Protein AF-A0A6C0B809-F1 (afdb_monomer_lite)

Secondary structure (DSSP, 8-state):
----SS-TT------SSHHHHHHHHHHHTTPPP------SS--HHHHHHH---HHHHHHHHHHHHHHHTT-HHHHHHHHHHHHTTT---HHHHHHHHTSTTTHHHHHHHHHHHHH-TTT--TT-HHHHHHHHHHH-

Organism: NCBI:txid1070528

pLDDT: mean 92.04, std 11.04, range [41.03, 98.69]

Sequence (136 aa):
MTTEPYDFSITSVMYGDDTSYRQVLRTLLKMESKKTMSEEALDSLTQDEQDIDDTALTAALDWIYFKTRDHPLFQHLYLKAAGFMLSEDAQTGLCILLAYDNLPLFHAMFCAYMADQDRFSDTHHAYRTLHDKLFS

Radius of gyration: 15.83 Å; chains: 1; bounding box: 42×30×51 Å

Foldseek 3Di:
DDDQQADLVDQFDDDDDPVSLLVSLCNGRVWDFPPDPPDDDDDPVVSSVVRTRPVSVVSNLVRLCVVPVPPVLLLVQLCLQLVVVVDRDSSSSSVSCSDDVNNRLSSNLSSVCVVPVPPRDCPDPSSCVSVVVSPD

Structure (mmCIF, N/CA/C/O backbone):
data_AF-A0A6C0B809-F1
#
_entry.id   AF-A0A6C0B809-F1
#
loop_
_atom_site.group_PDB
_atom_site.id
_atom_site.type_symbol
_atom_site.label_atom_id
_atom_site.label_alt_id
_atom_site.label_comp_id
_atom_site.label_asym_id
_atom_site.label_entity_id
_atom_site.label_seq_id
_atom_site.pdbx_PDB_ins_code
_atom_site.Cartn_x
_atom_site.Cartn_y
_atom_site.Cartn_z
_atom_site.occupancy
_atom_site.B_iso_or_equiv
_atom_site.auth_seq_id
_atom_site.auth_comp_id
_atom_site.auth_asym_id
_atom_site.auth_atom_id
_atom_site.pdbx_PDB_model_num
ATOM 1 N N . MET A 1 1 ? -23.329 -2.500 -5.867 1.00 41.03 1 MET A N 1
ATOM 2 C CA . MET A 1 1 ? -22.063 -1.865 -6.280 1.00 41.03 1 MET A CA 1
ATOM 3 C C . MET A 1 1 ? -21.184 -1.849 -5.046 1.00 41.03 1 MET A C 1
ATOM 5 O O . MET A 1 1 ? -21.549 -1.188 -4.087 1.00 41.03 1 MET A O 1
ATOM 9 N N . THR A 1 2 ? -20.146 -2.677 -4.990 1.00 51.00 2 THR A N 1
ATOM 10 C CA . THR A 1 2 ? -19.186 -2.670 -3.878 1.00 51.00 2 THR A CA 1
ATOM 11 C C . THR A 1 2 ? -18.245 -1.492 -4.083 1.00 51.00 2 THR A C 1
ATOM 13 O O . THR A 1 2 ? -17.499 -1.479 -5.059 1.00 51.00 2 THR A O 1
ATOM 16 N N . THR A 1 3 ? -18.334 -0.482 -3.221 1.00 78.50 3 THR A N 1
ATOM 17 C CA . THR A 1 3 ? -17.408 0.655 -3.210 1.00 78.50 3 THR A CA 1
ATOM 18 C C . THR A 1 3 ? -15.998 0.141 -2.926 1.00 78.50 3 THR A C 1
ATOM 20 O O . THR A 1 3 ? -15.814 -0.671 -2.022 1.00 78.50 3 THR A O 1
ATOM 23 N N . GLU A 1 4 ? -15.009 0.576 -3.704 1.00 90.25 4 GLU A N 1
ATOM 24 C CA . GLU A 1 4 ? -13.611 0.186 -3.493 1.00 90.25 4 GLU A CA 1
ATOM 25 C C . GLU A 1 4 ? -13.128 0.700 -2.124 1.00 90.25 4 GLU A C 1
ATOM 27 O O . GLU A 1 4 ? -13.341 1.883 -1.834 1.00 90.25 4 GLU A O 1
ATOM 32 N N . PRO A 1 5 ? -12.473 -0.129 -1.288 1.00 95.44 5 PRO A N 1
ATOM 33 C CA . PRO A 1 5 ? -11.967 0.269 0.032 1.00 95.44 5 PRO A CA 1
ATOM 34 C C . PRO A 1 5 ? -10.653 1.069 -0.055 1.00 95.44 5 PRO A C 1
ATOM 36 O O . PRO A 1 5 ? -9.880 1.111 0.893 1.00 95.44 5 PRO A O 1
ATOM 39 N N . TYR A 1 6 ? -10.382 1.678 -1.213 1.00 96.44 6 TYR A N 1
ATOM 40 C CA . TYR A 1 6 ? -9.201 2.489 -1.477 1.00 96.44 6 TYR A CA 1
ATOM 41 C C . TYR A 1 6 ? -9.604 3.794 -2.177 1.00 96.44 6 TYR A C 1
ATOM 43 O O . TYR A 1 6 ? -10.539 3.804 -2.987 1.00 96.44 6 TYR A O 1
ATOM 51 N N . ASP A 1 7 ? -8.946 4.904 -1.853 1.00 95.81 7 ASP A N 1
ATOM 52 C CA . ASP A 1 7 ? -9.174 6.210 -2.473 1.00 95.81 7 ASP A CA 1
ATOM 53 C C . ASP A 1 7 ? -8.068 6.564 -3.481 1.00 95.81 7 ASP A C 1
ATOM 55 O O . ASP A 1 7 ? -6.977 7.002 -3.121 1.00 95.81 7 ASP A O 1
ATOM 59 N N . PHE A 1 8 ? -8.377 6.395 -4.769 1.00 94.44 8 PHE A N 1
ATOM 60 C CA . PHE A 1 8 ? -7.498 6.766 -5.884 1.00 94.44 8 PHE A CA 1
ATOM 61 C C . PHE A 1 8 ? -7.604 8.244 -6.294 1.00 94.44 8 PHE A C 1
ATOM 63 O O . PHE A 1 8 ? -6.912 8.669 -7.218 1.00 94.44 8 PHE A O 1
ATOM 70 N N . SER A 1 9 ? -8.477 9.036 -5.660 1.00 93.62 9 SER A N 1
ATOM 71 C CA . SER A 1 9 ? -8.560 10.479 -5.929 1.00 93.62 9 SER A CA 1
ATOM 72 C C . SER A 1 9 ? -7.373 11.248 -5.342 1.00 93.62 9 SER A C 1
ATOM 74 O O . SER A 1 9 ? -7.029 12.327 -5.830 1.00 93.62 9 SER A O 1
ATOM 76 N N . ILE A 1 10 ? -6.705 10.667 -4.342 1.00 92.75 10 ILE A N 1
ATOM 77 C CA . ILE A 1 10 ? -5.417 11.137 -3.843 1.00 92.75 10 ILE A CA 1
ATOM 78 C C . ILE A 1 10 ? -4.364 10.793 -4.897 1.00 92.75 10 ILE A C 1
ATOM 80 O O . ILE A 1 10 ? -4.153 9.631 -5.216 1.00 92.75 10 ILE A O 1
ATOM 84 N N . THR A 1 11 ? -3.721 11.812 -5.466 1.00 85.75 11 THR A N 1
ATOM 85 C CA . THR A 1 11 ? -2.698 11.645 -6.517 1.00 85.75 11 THR A CA 1
ATOM 86 C C . THR A 1 11 ? -1.273 11.808 -6.000 1.00 85.75 11 THR A C 1
ATOM 88 O O . THR A 1 11 ? -0.316 11.464 -6.692 1.00 85.75 11 THR A O 1
ATOM 91 N N . SER A 1 12 ? -1.120 12.350 -4.790 1.00 89.56 12 SER A N 1
ATOM 92 C CA . SER A 1 12 ? 0.163 12.554 -4.129 1.00 89.56 12 SER A CA 1
ATOM 93 C C . SER A 1 12 ? 0.000 12.369 -2.629 1.00 89.56 12 SER A C 1
ATOM 95 O O . SER A 1 12 ? -0.882 12.963 -2.009 1.00 89.56 12 SER A O 1
ATOM 97 N N . VAL A 1 13 ? 0.870 11.546 -2.056 1.00 95.31 13 VAL A N 1
ATOM 98 C CA . VAL A 1 13 ? 0.915 11.239 -0.629 1.00 95.31 13 VAL A CA 1
ATOM 99 C C . VAL A 1 13 ? 2.134 11.930 -0.039 1.00 95.31 13 VAL A C 1
ATOM 101 O O . VAL A 1 13 ? 3.262 11.635 -0.427 1.00 95.31 13 VAL A O 1
ATOM 104 N N . MET A 1 14 ? 1.906 12.857 0.891 1.00 93.44 14 MET A N 1
ATOM 105 C CA . MET A 1 14 ? 2.961 13.557 1.620 1.00 93.44 14 MET A CA 1
ATOM 106 C C . MET A 1 14 ? 2.545 13.760 3.073 1.00 93.44 14 MET A C 1
ATOM 108 O O . MET A 1 14 ? 1.398 14.099 3.356 1.00 93.44 14 MET A O 1
ATOM 112 N N . TYR A 1 15 ? 3.496 13.581 3.978 1.00 96.50 15 TYR A N 1
ATOM 113 C CA . TYR A 1 15 ? 3.358 13.801 5.414 1.00 96.50 15 TYR A CA 1
ATOM 114 C C . TYR A 1 15 ? 4.748 14.046 6.003 1.00 96.50 15 TYR A C 1
ATOM 116 O O . TYR A 1 15 ? 5.759 13.686 5.394 1.00 96.50 15 TYR A O 1
ATOM 124 N N . GLY A 1 16 ? 4.795 14.712 7.155 1.00 96.06 16 GLY A N 1
ATOM 125 C CA . GLY A 1 16 ? 6.045 15.071 7.835 1.00 96.06 16 GLY A CA 1
ATOM 126 C C . GLY A 1 16 ? 6.156 14.530 9.257 1.00 96.06 16 GLY A C 1
ATOM 127 O O . GLY A 1 16 ? 7.210 14.670 9.872 1.00 96.06 16 GLY A O 1
ATOM 128 N N . ASP A 1 17 ? 5.081 13.938 9.770 1.00 94.88 17 ASP A N 1
ATOM 129 C CA . ASP A 1 17 ? 4.982 13.396 11.117 1.00 94.88 17 ASP A CA 1
ATOM 130 C C . ASP A 1 17 ? 3.962 12.248 11.164 1.00 94.88 17 ASP A C 1
ATOM 132 O O . ASP A 1 17 ? 3.183 12.032 10.229 1.00 94.88 17 ASP A O 1
ATOM 136 N N . ASP A 1 18 ? 3.949 11.518 12.277 1.00 92.69 18 ASP A N 1
ATOM 137 C CA . ASP A 1 18 ? 3.096 10.340 1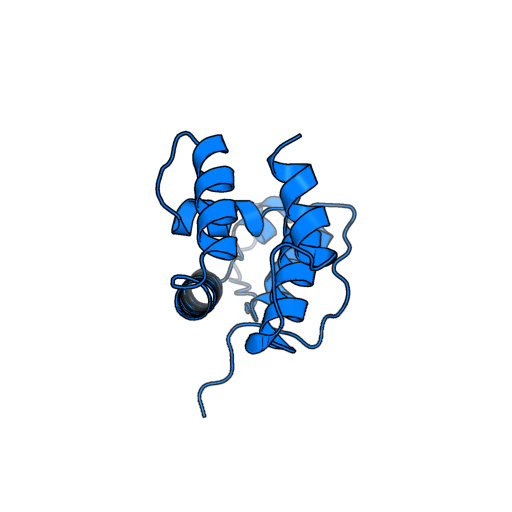2.449 1.00 92.69 18 ASP A CA 1
ATOM 138 C C . ASP A 1 18 ? 1.598 10.676 12.397 1.00 92.69 18 ASP A C 1
ATOM 140 O O . ASP A 1 18 ? 0.788 9.870 11.935 1.00 92.69 18 ASP A O 1
ATOM 144 N N . THR A 1 19 ? 1.221 11.886 12.824 1.00 92.50 19 THR A N 1
ATOM 145 C CA . THR A 1 19 ? -0.178 12.337 12.830 1.00 92.50 19 THR A CA 1
ATOM 146 C C . THR A 1 19 ? -0.690 12.514 11.402 1.00 92.50 19 THR A C 1
ATOM 148 O O . THR A 1 19 ? -1.728 11.963 11.029 1.00 92.50 19 THR A O 1
ATOM 151 N N . SER A 1 20 ? 0.050 13.259 10.581 1.00 94.62 20 SER A N 1
ATOM 152 C CA . SER A 1 20 ? -0.271 13.488 9.172 1.00 94.62 20 SER A CA 1
ATOM 153 C C . SER A 1 20 ? -0.193 12.195 8.360 1.00 94.62 20 SER A C 1
ATOM 155 O O . SER A 1 20 ? -1.054 11.962 7.511 1.00 94.62 20 SER A O 1
ATOM 157 N N . TYR A 1 21 ? 0.747 11.299 8.673 1.00 96.12 21 TYR A N 1
ATOM 158 C CA . TYR A 1 21 ? 0.791 9.956 8.090 1.00 96.12 21 TYR A CA 1
ATOM 159 C C . TYR A 1 21 ? -0.485 9.158 8.374 1.00 96.12 21 TYR A C 1
ATOM 161 O O . TYR A 1 21 ? -1.124 8.679 7.435 1.00 96.12 21 TYR A O 1
ATOM 169 N N . ARG A 1 22 ? -0.906 9.041 9.641 1.00 94.06 22 ARG A N 1
ATOM 170 C CA . ARG A 1 22 ? -2.114 8.277 9.996 1.00 94.06 22 ARG A CA 1
ATOM 171 C C . ARG A 1 22 ? -3.372 8.885 9.384 1.00 94.06 22 ARG A C 1
ATOM 173 O O . ARG A 1 22 ? -4.246 8.143 8.946 1.00 94.06 22 ARG A O 1
ATOM 180 N N . GLN A 1 23 ? -3.463 10.211 9.283 1.00 93.81 23 GLN A N 1
ATOM 181 C CA . GLN A 1 23 ? -4.564 10.876 8.573 1.00 93.81 23 GLN A CA 1
ATOM 182 C C . GLN A 1 23 ? -4.608 10.499 7.088 1.00 93.81 23 GLN A C 1
ATOM 184 O O . GLN A 1 23 ? -5.677 10.167 6.567 1.00 93.81 23 GLN A O 1
ATOM 189 N N . VAL A 1 24 ? -3.459 10.498 6.407 1.00 96.25 24 VAL A N 1
ATOM 190 C CA . VAL A 1 24 ? -3.385 10.079 5.003 1.00 96.25 24 VAL A CA 1
ATOM 191 C C . VAL A 1 24 ? -3.732 8.600 4.855 1.00 96.25 24 VAL A C 1
ATOM 193 O O . VAL A 1 24 ? -4.534 8.259 3.989 1.00 96.25 24 VAL A O 1
ATOM 196 N N . LEU A 1 25 ? -3.205 7.731 5.720 1.00 96.12 25 LEU A N 1
ATOM 197 C CA . LEU A 1 25 ? -3.504 6.300 5.695 1.00 96.12 25 LEU A CA 1
ATOM 198 C C . LEU A 1 25 ? -5.005 6.036 5.881 1.00 96.12 25 LEU A C 1
ATOM 200 O O . LEU A 1 25 ? -5.593 5.285 5.104 1.00 96.12 25 LEU A O 1
ATOM 204 N N . ARG A 1 26 ? -5.648 6.699 6.851 1.00 95.12 26 ARG A N 1
ATOM 205 C CA . ARG A 1 26 ? -7.101 6.607 7.060 1.00 95.12 26 ARG A CA 1
ATOM 206 C C . ARG A 1 26 ? -7.883 7.049 5.833 1.00 95.12 26 ARG A C 1
ATOM 208 O O . ARG A 1 26 ? -8.835 6.379 5.453 1.00 95.12 26 ARG A O 1
ATOM 215 N N . THR A 1 27 ? -7.464 8.138 5.1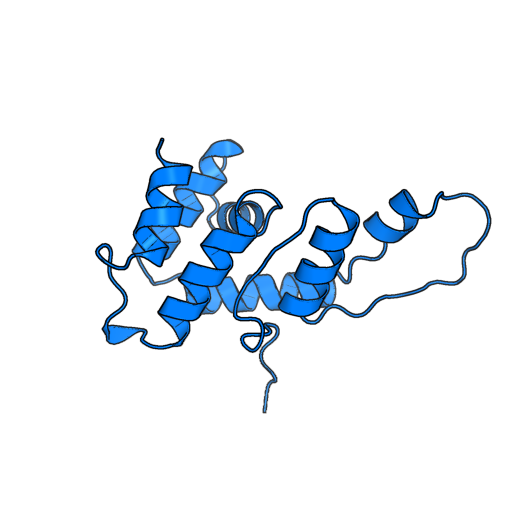96 1.00 95.44 27 THR A N 1
ATOM 216 C CA . THR A 1 27 ? -8.143 8.654 4.001 1.00 95.44 27 THR A CA 1
ATOM 217 C C . THR A 1 27 ? -8.002 7.682 2.830 1.00 95.44 27 THR A C 1
ATOM 219 O O . THR A 1 27 ? -9.000 7.305 2.220 1.00 95.44 27 THR A O 1
ATOM 222 N N . LEU A 1 28 ? -6.781 7.203 2.565 1.00 97.00 28 LEU A N 1
ATOM 223 C CA . LEU A 1 28 ? -6.509 6.234 1.502 1.00 97.00 28 LEU A CA 1
ATOM 224 C C . LEU A 1 28 ? -7.309 4.949 1.681 1.00 97.00 28 LEU A C 1
ATOM 226 O O . LEU A 1 28 ? -7.840 4.437 0.704 1.00 97.00 28 LEU A O 1
ATOM 230 N N . LEU A 1 29 ? -7.397 4.432 2.907 1.00 96.25 29 LEU A N 1
ATOM 231 C CA . LEU A 1 29 ? -8.052 3.155 3.206 1.00 96.25 29 LEU A CA 1
ATOM 232 C C . LEU A 1 29 ? -9.517 3.317 3.649 1.00 96.25 29 LEU A C 1
ATOM 234 O O . LEU A 1 29 ? -10.131 2.352 4.097 1.00 96.25 29 LEU A O 1
ATOM 238 N N . LYS A 1 30 ? -10.078 4.531 3.529 1.00 94.88 30 LYS A N 1
ATOM 239 C CA . LYS A 1 30 ? -11.462 4.884 3.900 1.00 94.88 30 LYS A CA 1
ATOM 240 C C . LYS A 1 30 ? -11.848 4.409 5.306 1.00 94.88 30 LYS A C 1
ATOM 242 O O . LYS A 1 30 ? -12.925 3.856 5.514 1.00 94.88 30 LYS A O 1
ATOM 247 N N . MET A 1 31 ? -10.939 4.602 6.256 1.00 93.25 31 MET A N 1
ATOM 248 C CA . MET A 1 31 ? -11.158 4.270 7.660 1.00 93.25 31 MET A CA 1
ATOM 249 C C . MET A 1 31 ? -12.011 5.335 8.342 1.00 93.25 31 MET A C 1
ATOM 251 O O . MET A 1 31 ? -11.767 6.531 8.178 1.00 93.25 31 MET A O 1
ATOM 255 N N . GLU A 1 32 ? -12.944 4.892 9.180 1.00 87.50 32 GLU A N 1
ATOM 256 C CA . GLU A 1 32 ? -13.750 5.771 10.023 1.00 87.50 32 GLU A CA 1
ATOM 257 C C . GLU A 1 32 ? -13.142 5.867 11.429 1.00 87.50 32 GLU A C 1
ATOM 259 O O . GLU A 1 32 ? -12.748 4.865 12.021 1.00 87.50 32 GLU A O 1
ATOM 264 N N . SER A 1 33 ? -13.086 7.072 11.997 1.00 78.44 33 SER A N 1
ATOM 265 C CA . SER A 1 33 ? -12.665 7.256 13.393 1.00 78.44 33 SER A CA 1
ATOM 266 C C . SER A 1 33 ? -13.774 6.775 14.329 1.00 78.44 33 SER A C 1
ATOM 268 O O . SER A 1 33 ? -14.905 7.273 14.295 1.00 78.44 33 SER A O 1
ATOM 270 N N . LYS A 1 34 ? -13.454 5.822 15.202 1.00 67.56 34 LYS A N 1
ATOM 271 C CA . LYS A 1 34 ? -14.322 5.369 16.286 1.00 67.56 34 LYS A CA 1
ATOM 272 C C . LYS A 1 34 ? -13.918 6.144 17.531 1.00 67.56 34 LYS A C 1
ATOM 274 O O . LYS A 1 34 ? -13.309 5.607 18.449 1.00 67.56 34 LYS A O 1
ATOM 279 N N . LYS A 1 35 ? -14.310 7.420 17.608 1.00 63.00 35 LYS A N 1
ATOM 280 C CA . LYS A 1 35 ? -14.225 8.171 18.871 1.00 63.00 35 LYS A CA 1
ATOM 281 C C . LYS A 1 35 ? -15.119 7.523 19.930 1.00 63.00 35 LYS A C 1
ATOM 283 O O . LYS A 1 35 ? -16.270 7.911 20.118 1.00 63.00 35 LYS A O 1
ATOM 288 N N . THR A 1 36 ? -14.592 6.534 20.637 1.00 55.62 36 THR A N 1
ATOM 289 C CA . THR A 1 36 ? -15.201 6.006 21.853 1.00 55.62 36 THR A CA 1
ATOM 290 C C . THR A 1 36 ? -14.941 7.001 22.979 1.00 55.62 36 THR A C 1
ATOM 292 O O . THR A 1 36 ? -13.798 7.357 23.256 1.00 55.62 36 THR A O 1
ATOM 295 N N . MET A 1 37 ? -16.014 7.483 23.606 1.00 52.69 37 MET A N 1
ATOM 296 C CA . MET A 1 37 ? -15.976 8.433 24.722 1.00 52.69 37 MET A CA 1
ATOM 297 C C . MET A 1 37 ? -15.506 7.764 26.024 1.00 5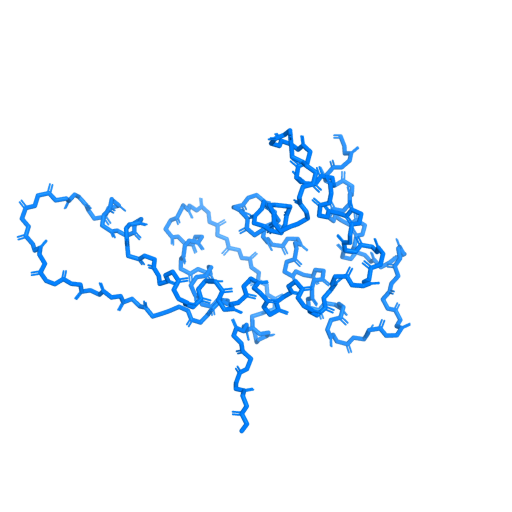2.69 37 MET A C 1
ATOM 299 O O . MET A 1 37 ? -16.278 7.628 26.968 1.00 52.69 37 MET A O 1
ATOM 303 N N . SER A 1 38 ? -14.254 7.312 26.084 1.00 55.88 38 SER A N 1
ATOM 304 C CA . SER A 1 38 ? -13.586 7.008 27.354 1.00 55.88 38 SER A CA 1
ATOM 305 C C . SER A 1 38 ? -12.471 8.021 27.571 1.00 55.88 38 SER A C 1
ATOM 307 O O . SER A 1 38 ? -11.291 7.755 27.345 1.00 55.88 38 SER A O 1
ATOM 309 N N . GLU A 1 39 ? -12.885 9.225 27.947 1.00 59.88 39 GLU A N 1
ATOM 310 C CA . GLU A 1 39 ? -12.007 10.250 28.495 1.00 59.88 39 GLU A CA 1
ATOM 311 C C . GLU A 1 39 ? -11.600 9.793 29.899 1.00 59.88 39 GLU A C 1
ATOM 313 O O . GLU A 1 39 ? -12.484 9.468 30.684 1.00 59.88 39 GLU A O 1
ATOM 318 N N . GLU A 1 40 ? -10.290 9.693 30.178 1.00 60.47 40 GLU A N 1
ATOM 319 C CA . GLU A 1 40 ? -9.668 10.161 31.442 1.00 60.47 40 GLU A CA 1
ATOM 320 C C . GLU A 1 40 ? -8.226 9.664 31.712 1.00 60.47 40 GLU A C 1
ATOM 322 O O . GLU A 1 40 ? -7.661 10.049 32.732 1.00 60.47 40 GLU A O 1
ATOM 327 N N . ALA A 1 41 ? -7.548 8.902 30.836 1.00 66.69 41 ALA A N 1
ATOM 328 C CA . ALA A 1 41 ? -6.169 8.463 31.158 1.00 66.69 41 ALA A CA 1
ATOM 329 C C . ALA A 1 41 ? -5.133 8.401 30.022 1.00 66.69 41 ALA A C 1
ATOM 331 O O . ALA A 1 41 ? -3.945 8.285 30.322 1.00 66.69 41 ALA A O 1
ATOM 332 N N . LEU A 1 42 ? -5.533 8.469 28.751 1.00 71.31 42 LEU A N 1
ATOM 333 C CA . LEU A 1 42 ? -4.604 8.367 27.620 1.00 71.31 42 LEU A CA 1
ATOM 334 C C . LEU A 1 42 ? -4.324 9.751 27.037 1.00 71.31 42 LEU A C 1
ATOM 336 O O . LEU A 1 42 ? -5.231 10.571 26.901 1.00 71.31 42 LEU A O 1
ATOM 340 N N . ASP A 1 43 ? -3.063 10.015 26.708 1.00 84.75 43 ASP A N 1
ATOM 341 C CA . ASP A 1 43 ? -2.707 11.192 25.930 1.00 84.75 43 ASP A CA 1
ATOM 342 C C . ASP A 1 43 ? -3.250 11.064 24.494 1.00 84.75 43 ASP A C 1
ATOM 344 O O . ASP A 1 43 ? -3.546 9.970 24.002 1.00 84.75 43 ASP A O 1
ATOM 348 N N . SER A 1 44 ? -3.386 12.197 23.808 1.00 82.44 44 SER A N 1
ATOM 349 C CA . SER A 1 44 ? -4.026 12.248 22.493 1.00 82.44 44 SER A CA 1
ATOM 350 C C . SER A 1 44 ? -3.289 11.459 21.408 1.00 82.44 44 SER A C 1
ATOM 352 O O . SER A 1 44 ? -3.928 11.068 20.434 1.00 82.44 44 SER A O 1
ATOM 354 N N . LEU A 1 45 ? -1.974 11.235 21.543 1.00 84.25 45 LEU A N 1
ATOM 355 C CA . LEU A 1 45 ? -1.209 10.437 20.584 1.00 84.25 45 LEU A CA 1
ATOM 356 C C . LEU A 1 45 ? -1.562 8.959 20.744 1.00 84.25 45 LEU A C 1
ATOM 358 O O . LEU A 1 45 ? -1.945 8.320 19.769 1.00 84.25 45 LEU A O 1
ATOM 362 N N . THR A 1 46 ? -1.519 8.445 21.974 1.00 84.88 46 THR A N 1
ATOM 363 C CA . THR A 1 46 ? -1.863 7.042 22.240 1.00 84.88 46 THR A CA 1
ATOM 364 C C . THR A 1 46 ? -3.319 6.742 21.869 1.00 84.88 46 THR A C 1
ATOM 366 O O . THR A 1 46 ? -3.626 5.675 21.338 1.00 84.88 46 THR A O 1
ATOM 369 N N . GLN A 1 47 ? -4.229 7.694 22.094 1.00 85.44 47 GLN A N 1
ATOM 370 C CA . GLN A 1 47 ? -5.620 7.559 21.661 1.00 85.44 47 GLN A CA 1
ATOM 371 C C . GLN A 1 47 ? -5.746 7.483 20.131 1.00 85.44 47 GLN A C 1
ATOM 373 O O . GLN A 1 47 ? -6.497 6.656 19.622 1.00 85.44 47 GLN A O 1
ATOM 378 N N . ASP A 1 48 ? -5.013 8.321 19.396 1.00 85.38 48 ASP A N 1
ATOM 379 C CA . ASP A 1 48 ? -4.998 8.304 17.930 1.00 85.38 48 ASP A CA 1
ATOM 380 C C . ASP A 1 48 ? -4.400 7.003 17.375 1.00 85.38 48 ASP A C 1
ATOM 382 O O . ASP A 1 48 ? -4.883 6.487 16.373 1.00 85.38 48 ASP A O 1
ATOM 386 N N . GLU A 1 49 ? -3.386 6.438 18.027 1.00 83.69 49 GLU A N 1
ATOM 387 C CA . GLU A 1 49 ? -2.805 5.146 17.642 1.00 83.69 49 GLU A CA 1
ATOM 388 C C . GLU A 1 49 ? -3.780 3.978 17.838 1.00 83.69 49 GLU A C 1
ATOM 390 O O . GLU A 1 49 ? -3.793 3.049 17.032 1.00 83.69 49 GLU A O 1
ATOM 395 N N . GLN A 1 50 ? -4.613 4.034 18.880 1.00 84.12 50 GLN A N 1
ATOM 396 C CA . GLN A 1 50 ? -5.619 3.009 19.174 1.00 84.12 50 GLN A CA 1
ATOM 397 C C . GLN A 1 50 ? -6.908 3.169 18.353 1.00 84.12 50 GLN A C 1
ATOM 399 O O . GLN A 1 50 ? -7.647 2.201 18.188 1.00 84.12 50 GLN A O 1
ATOM 404 N N . ASP A 1 51 ? -7.179 4.360 17.814 1.00 86.44 51 ASP A N 1
ATOM 405 C CA . ASP A 1 51 ? -8.343 4.652 16.967 1.00 86.44 51 ASP A CA 1
ATOM 406 C C . ASP A 1 51 ? -8.084 4.306 15.487 1.00 86.44 51 ASP A C 1
ATOM 408 O O . ASP A 1 51 ? -8.223 5.133 14.574 1.00 86.44 51 ASP A O 1
ATOM 412 N N . ILE A 1 52 ? -7.634 3.076 15.242 1.00 85.31 52 ILE A N 1
ATOM 413 C CA . ILE A 1 52 ? -7.559 2.487 13.904 1.00 85.31 52 ILE A CA 1
ATOM 414 C C . ILE A 1 52 ? -8.821 1.661 13.655 1.00 85.31 52 ILE A C 1
ATOM 416 O O . ILE A 1 52 ? -9.240 0.842 14.474 1.00 85.31 52 ILE A O 1
ATOM 420 N N . ASP A 1 53 ? -9.432 1.851 12.485 1.00 91.94 53 ASP A N 1
ATOM 421 C CA . ASP A 1 53 ? -10.528 0.996 12.048 1.00 91.94 53 ASP A CA 1
ATOM 422 C C . ASP A 1 53 ? -9.987 -0.297 11.433 1.00 91.94 53 ASP A C 1
ATOM 424 O O . ASP A 1 53 ? -9.837 -0.413 10.214 1.00 91.94 53 ASP A O 1
ATOM 428 N N . ASP A 1 54 ? -9.723 -1.287 12.287 1.00 90.81 54 ASP A N 1
ATOM 429 C CA . ASP A 1 54 ? -9.202 -2.602 11.888 1.00 90.81 54 ASP A CA 1
ATOM 430 C C . ASP A 1 54 ? -10.034 -3.273 10.787 1.00 90.81 54 ASP A C 1
ATOM 432 O O . ASP A 1 54 ? -9.504 -4.012 9.955 1.00 90.81 54 ASP A O 1
ATOM 436 N N . THR A 1 55 ? -11.347 -3.015 10.754 1.00 93.44 55 THR A N 1
ATOM 437 C CA . THR A 1 55 ? -12.245 -3.593 9.746 1.00 93.44 55 THR A CA 1
ATOM 438 C C . THR A 1 55 ? -11.988 -2.988 8.370 1.00 93.44 55 THR A C 1
ATOM 440 O O . THR A 1 55 ? -11.823 -3.732 7.402 1.00 93.44 55 THR A O 1
ATOM 443 N N . ALA A 1 56 ? -11.918 -1.658 8.277 1.00 94.19 56 ALA A N 1
ATOM 444 C CA . ALA A 1 56 ? -11.605 -0.966 7.030 1.00 94.19 56 ALA A CA 1
ATOM 445 C C . ALA A 1 56 ? -10.169 -1.260 6.571 1.00 94.19 56 ALA A C 1
ATOM 447 O O . ALA A 1 56 ? -9.956 -1.564 5.398 1.00 94.19 56 ALA A O 1
ATOM 448 N N . LEU A 1 57 ? -9.205 -1.270 7.501 1.00 94.19 57 LEU A N 1
ATOM 449 C CA . LEU A 1 57 ? -7.815 -1.639 7.227 1.00 94.19 57 LEU A CA 1
ATOM 450 C C . LEU A 1 57 ? -7.718 -3.042 6.617 1.00 94.19 57 LEU A C 1
ATOM 452 O O . LEU A 1 57 ? -7.160 -3.197 5.532 1.00 94.19 57 LEU A O 1
ATOM 456 N N . THR A 1 58 ? -8.302 -4.051 7.270 1.00 94.94 58 THR A N 1
ATOM 457 C CA . THR A 1 58 ? -8.277 -5.440 6.780 1.00 94.94 58 THR A CA 1
ATOM 458 C C . THR A 1 58 ? -8.945 -5.552 5.411 1.00 94.94 58 THR A C 1
ATOM 460 O O . THR A 1 58 ? -8.368 -6.123 4.489 1.00 94.94 58 THR A O 1
ATOM 463 N N . ALA A 1 59 ? -10.119 -4.936 5.237 1.00 95.75 59 ALA A N 1
ATOM 464 C CA . ALA A 1 59 ? -10.834 -4.953 3.963 1.00 95.75 59 ALA A CA 1
ATOM 465 C C . ALA A 1 59 ? -10.021 -4.316 2.824 1.00 95.75 59 ALA A C 1
ATOM 467 O O . ALA A 1 59 ? -10.035 -4.820 1.698 1.00 95.75 59 ALA A O 1
ATOM 468 N N . ALA A 1 60 ? -9.304 -3.226 3.101 1.00 96.88 60 ALA A N 1
ATOM 469 C CA . ALA A 1 60 ? -8.454 -2.570 2.119 1.00 96.88 60 ALA A CA 1
ATOM 470 C C . ALA A 1 60 ? -7.217 -3.411 1.774 1.00 96.88 60 ALA A C 1
ATOM 472 O O . ALA A 1 60 ? -6.913 -3.576 0.593 1.00 96.88 60 ALA A O 1
ATOM 473 N N . LEU A 1 61 ? -6.540 -3.992 2.770 1.00 97.00 61 LEU A N 1
ATOM 474 C CA . LEU A 1 61 ? -5.385 -4.873 2.560 1.00 97.00 61 LEU A CA 1
ATOM 475 C C . LEU A 1 61 ? -5.752 -6.106 1.732 1.00 97.00 61 LEU A C 1
ATOM 477 O O . LEU A 1 61 ? -5.085 -6.393 0.736 1.00 97.00 61 LEU A O 1
ATOM 481 N N . ASP A 1 62 ? -6.840 -6.785 2.095 1.00 97.12 62 ASP A N 1
ATOM 482 C CA . ASP A 1 62 ? -7.344 -7.949 1.366 1.00 97.12 62 ASP A CA 1
ATOM 483 C C . ASP A 1 62 ? -7.682 -7.590 -0.078 1.00 97.12 62 ASP A C 1
ATOM 485 O O . ASP A 1 62 ? -7.349 -8.328 -1.007 1.00 97.12 62 ASP A O 1
ATOM 489 N N . TRP A 1 63 ? -8.313 -6.433 -0.285 1.00 97.62 63 TRP A N 1
ATOM 490 C CA . TRP A 1 63 ? -8.668 -5.965 -1.616 1.00 97.62 63 TRP A CA 1
ATOM 491 C C . TRP A 1 63 ? -7.437 -5.630 -2.462 1.00 97.62 63 TRP A C 1
ATOM 493 O O . TRP A 1 63 ? -7.357 -6.086 -3.604 1.00 97.62 63 TRP A O 1
ATOM 503 N N . ILE A 1 64 ? -6.461 -4.891 -1.918 1.00 98.25 64 ILE A N 1
ATOM 504 C CA . ILE A 1 64 ? -5.206 -4.574 -2.619 1.00 98.25 64 ILE A CA 1
ATOM 505 C C . ILE A 1 64 ? -4.493 -5.873 -2.985 1.00 98.25 64 ILE A C 1
ATOM 507 O O . ILE A 1 64 ? -4.177 -6.083 -4.154 1.00 98.25 64 ILE A O 1
ATOM 511 N N . TYR A 1 65 ? -4.294 -6.768 -2.014 1.00 98.31 65 TYR A N 1
ATOM 512 C CA . TYR A 1 65 ? -3.613 -8.036 -2.243 1.00 98.31 65 TYR A CA 1
ATOM 513 C C . TYR A 1 65 ? -4.347 -8.884 -3.283 1.00 98.31 65 TYR A C 1
ATOM 515 O O . TYR A 1 65 ? -3.728 -9.401 -4.206 1.00 98.31 65 TYR A O 1
ATOM 523 N N . PHE A 1 66 ? -5.675 -8.983 -3.216 1.00 97.75 66 PHE A N 1
ATOM 524 C CA . PHE A 1 66 ? -6.459 -9.704 -4.218 1.00 97.75 66 PHE A CA 1
ATOM 525 C C . PHE A 1 66 ? -6.265 -9.145 -5.635 1.00 97.75 66 PHE A C 1
ATOM 527 O O . PHE A 1 66 ? -6.203 -9.917 -6.590 1.00 97.75 66 PHE A O 1
ATOM 534 N N . LYS A 1 67 ? -6.144 -7.820 -5.783 1.00 97.44 67 LYS A N 1
ATOM 535 C CA . LYS A 1 67 ? -5.925 -7.161 -7.079 1.00 97.44 67 LYS A CA 1
ATOM 536 C C . LYS A 1 67 ? -4.523 -7.364 -7.641 1.00 97.44 67 LYS A C 1
ATOM 538 O O . LYS A 1 67 ? -4.358 -7.277 -8.852 1.00 97.44 67 LYS A O 1
ATOM 543 N N . THR A 1 68 ? -3.530 -7.613 -6.794 1.00 97.94 68 THR A N 1
ATOM 544 C CA . THR A 1 68 ? -2.115 -7.594 -7.190 1.00 97.94 68 THR A CA 1
ATOM 545 C C . THR A 1 68 ? -1.404 -8.930 -7.002 1.00 97.94 68 THR A C 1
ATOM 547 O O . THR A 1 68 ? -0.282 -9.086 -7.485 1.00 97.94 68 THR A O 1
ATOM 550 N N . ARG A 1 69 ? -2.019 -9.912 -6.327 1.00 97.06 69 ARG A N 1
ATOM 551 C CA . ARG A 1 69 ? -1.341 -11.152 -5.914 1.00 97.06 69 ARG A CA 1
ATOM 552 C C . ARG A 1 69 ? -0.780 -11.968 -7.077 1.00 97.06 69 ARG A C 1
ATOM 554 O O . ARG A 1 69 ? 0.261 -12.590 -6.929 1.00 97.06 69 ARG A O 1
ATOM 561 N N . ASP A 1 70 ? -1.435 -11.919 -8.230 1.00 97.00 70 ASP A N 1
ATOM 562 C CA . ASP A 1 70 ? -1.022 -12.671 -9.415 1.00 97.00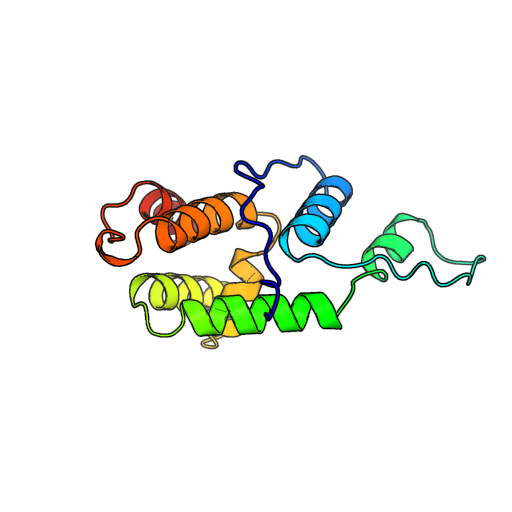 70 ASP A CA 1
ATOM 563 C C . ASP A 1 70 ? -0.047 -11.866 -10.300 1.00 97.00 70 ASP A C 1
ATOM 565 O O . ASP A 1 70 ? 0.492 -12.388 -11.276 1.00 97.00 70 ASP A O 1
ATOM 569 N N . HIS A 1 71 ? 0.217 -10.597 -9.960 1.00 97.88 71 HIS A N 1
ATOM 570 C CA . HIS A 1 71 ? 1.126 -9.741 -10.712 1.00 97.88 71 HIS A CA 1
ATOM 571 C C . HIS A 1 71 ? 2.580 -9.917 -10.226 1.00 97.88 71 HIS A C 1
ATOM 573 O O . HIS A 1 71 ? 2.904 -9.556 -9.088 1.00 97.88 71 HIS A O 1
ATOM 579 N N . PRO A 1 72 ? 3.511 -10.384 -11.082 1.00 97.88 72 PRO A N 1
ATOM 580 C CA . PRO A 1 72 ? 4.853 -10.792 -10.656 1.00 97.88 72 PRO A CA 1
ATOM 581 C C . PRO A 1 72 ? 5.677 -9.650 -10.050 1.00 97.88 72 PRO A C 1
ATOM 583 O O . PRO A 1 72 ? 6.400 -9.863 -9.080 1.00 97.88 72 PRO A O 1
ATOM 586 N N . LEU A 1 73 ? 5.526 -8.421 -10.558 1.00 98.44 73 LEU A N 1
ATOM 587 C CA . LEU A 1 73 ? 6.216 -7.253 -9.993 1.00 98.44 73 LEU A CA 1
ATOM 588 C C . LEU A 1 73 ? 5.764 -6.929 -8.563 1.00 98.44 73 LEU A C 1
ATOM 590 O O . LEU A 1 73 ? 6.590 -6.550 -7.741 1.00 98.44 73 LEU A O 1
ATOM 594 N N . PHE A 1 74 ? 4.477 -7.105 -8.242 1.00 98.62 74 PHE A N 1
ATOM 595 C CA . PHE A 1 74 ? 3.981 -6.876 -6.884 1.00 98.62 74 PHE A CA 1
ATOM 596 C C . PHE A 1 74 ? 4.465 -7.974 -5.942 1.00 98.62 74 PHE A C 1
ATOM 598 O O . PHE A 1 74 ? 4.969 -7.657 -4.870 1.00 98.62 74 PHE A O 1
ATOM 605 N N . GLN A 1 75 ? 4.419 -9.243 -6.366 1.00 98.50 75 GLN A N 1
ATOM 606 C CA . GLN A 1 75 ? 4.974 -10.352 -5.580 1.00 98.50 75 GLN A CA 1
ATOM 607 C C . GLN A 1 75 ? 6.452 -10.148 -5.257 1.00 98.50 75 GLN A C 1
ATOM 609 O O . GLN A 1 75 ? 6.873 -10.363 -4.123 1.00 98.50 75 GLN A O 1
ATOM 614 N N . HIS A 1 76 ? 7.234 -9.675 -6.227 1.00 98.44 76 HIS A N 1
ATOM 615 C CA . HIS A 1 76 ? 8.649 -9.406 -6.018 1.00 98.44 76 HIS A CA 1
ATOM 616 C C . HIS A 1 76 ? 8.891 -8.358 -4.919 1.00 98.44 76 HIS A C 1
ATOM 618 O O . HIS A 1 76 ? 9.716 -8.576 -4.030 1.00 98.44 76 HIS A O 1
ATOM 624 N N . LEU A 1 77 ? 8.137 -7.254 -4.936 1.00 98.69 77 LEU A N 1
ATOM 625 C CA . LEU A 1 77 ? 8.250 -6.201 -3.923 1.00 98.69 77 LEU A CA 1
ATOM 626 C C . LEU A 1 77 ? 7.686 -6.636 -2.566 1.00 98.69 77 LEU A C 1
ATOM 628 O O . LEU A 1 77 ? 8.294 -6.330 -1.544 1.00 98.69 77 LEU A O 1
ATOM 632 N N . TYR A 1 78 ? 6.570 -7.372 -2.540 1.00 98.69 78 TYR A N 1
ATOM 633 C CA . TYR A 1 78 ? 5.989 -7.902 -1.305 1.00 98.69 78 TYR A CA 1
ATOM 634 C C . TYR A 1 78 ? 6.958 -8.845 -0.597 1.00 98.69 78 TYR A C 1
ATOM 636 O O . TYR A 1 78 ? 7.255 -8.638 0.575 1.00 98.69 78 TYR A O 1
ATOM 644 N N . LEU A 1 79 ? 7.517 -9.827 -1.305 1.00 98.50 79 LEU A N 1
ATOM 645 C CA . LEU A 1 79 ? 8.474 -10.765 -0.719 1.00 98.50 79 LEU A CA 1
ATOM 646 C C . LEU A 1 79 ? 9.753 -10.058 -0.259 1.00 98.50 79 LEU A C 1
ATOM 648 O O . LEU A 1 79 ? 10.273 -10.358 0.815 1.00 98.50 79 LEU A O 1
ATOM 652 N N . LYS A 1 80 ? 10.242 -9.074 -1.026 1.00 98.31 80 LYS A N 1
ATOM 653 C CA . LYS A 1 80 ? 11.393 -8.269 -0.603 1.00 98.31 80 LYS A CA 1
ATOM 654 C C . LYS A 1 80 ? 11.107 -7.500 0.685 1.00 98.31 80 LYS A C 1
ATOM 656 O O . LYS A 1 80 ? 11.934 -7.527 1.594 1.00 98.31 80 LYS A O 1
ATOM 661 N N . ALA A 1 81 ? 9.962 -6.826 0.757 1.00 98.19 81 ALA A N 1
ATOM 662 C CA . ALA A 1 81 ? 9.567 -6.051 1.923 1.00 98.19 81 ALA A CA 1
ATOM 663 C C . ALA A 1 81 ? 9.371 -6.957 3.149 1.00 98.19 81 ALA A C 1
ATOM 665 O O . ALA A 1 81 ? 9.912 -6.662 4.210 1.00 98.19 81 ALA A O 1
ATOM 666 N N . ALA A 1 82 ? 8.686 -8.095 2.988 1.00 98.19 82 ALA A N 1
ATOM 667 C CA . ALA A 1 82 ? 8.494 -9.101 4.035 1.00 98.19 82 ALA A CA 1
ATOM 668 C C . ALA A 1 82 ? 9.829 -9.610 4.605 1.00 98.19 82 ALA A C 1
ATOM 670 O O . ALA A 1 82 ? 9.969 -9.774 5.821 1.00 98.19 82 ALA A O 1
ATOM 671 N N . GLY A 1 83 ? 10.844 -9.762 3.748 1.00 97.75 83 GLY A N 1
ATOM 672 C CA . GLY A 1 83 ? 12.191 -10.168 4.143 1.00 97.75 83 GLY A CA 1
ATOM 673 C C . GLY A 1 83 ? 12.864 -9.232 5.155 1.00 97.75 83 GLY A C 1
ATOM 674 O O . GLY A 1 83 ? 13.688 -9.698 5.941 1.00 97.75 83 GLY A O 1
ATOM 675 N N . PHE A 1 84 ? 12.486 -7.947 5.224 1.00 95.56 84 PHE A N 1
ATOM 676 C CA . PHE A 1 84 ? 12.977 -7.029 6.266 1.00 95.56 84 PHE A CA 1
ATOM 677 C C . PHE A 1 84 ? 12.522 -7.414 7.678 1.00 95.56 84 PHE A C 1
ATOM 679 O O . PHE A 1 84 ? 13.159 -7.022 8.652 1.00 95.56 84 PHE A O 1
ATOM 686 N N . MET A 1 85 ? 11.459 -8.211 7.783 1.00 94.62 85 MET A N 1
ATOM 687 C CA . MET A 1 85 ? 10.933 -8.762 9.033 1.00 94.62 85 MET A CA 1
ATOM 688 C C . MET A 1 85 ? 11.194 -10.270 9.153 1.00 94.62 85 MET A C 1
ATOM 690 O O . MET A 1 85 ? 10.534 -10.940 9.943 1.00 94.62 85 MET A O 1
ATOM 694 N N . LEU A 1 86 ? 12.141 -10.818 8.373 1.00 96.56 86 LEU A N 1
ATOM 695 C CA . LEU A 1 86 ? 12.434 -12.258 8.304 1.00 96.56 86 LEU A CA 1
ATOM 696 C C . LEU A 1 86 ? 11.196 -13.105 7.948 1.00 96.56 86 LEU A C 1
ATOM 698 O O . LEU A 1 86 ? 11.051 -14.233 8.417 1.00 96.56 86 LEU A O 1
ATOM 702 N N . SER A 1 87 ? 10.300 -12.547 7.129 1.00 97.25 87 SER A N 1
ATOM 703 C CA . SER A 1 87 ? 9.061 -13.185 6.688 1.00 97.25 87 SER A CA 1
ATOM 704 C C . SER A 1 87 ? 9.093 -13.478 5.188 1.00 97.25 87 SER A C 1
ATOM 706 O O . SER A 1 87 ? 9.630 -12.700 4.401 1.00 97.25 87 SER A O 1
ATOM 708 N N . GLU A 1 88 ? 8.481 -14.592 4.792 1.00 96.06 88 GLU A N 1
ATOM 709 C CA . GLU A 1 88 ? 8.216 -14.950 3.390 1.00 96.06 88 GLU A CA 1
ATOM 710 C C . GLU A 1 88 ? 6.744 -14.707 3.006 1.00 96.06 88 GLU A C 1
ATOM 712 O O . GLU A 1 88 ? 6.322 -15.016 1.893 1.00 96.06 88 GLU A O 1
ATOM 717 N N . ASP A 1 89 ? 5.942 -14.155 3.920 1.00 97.75 89 ASP A N 1
ATOM 718 C CA . ASP A 1 89 ? 4.536 -13.860 3.672 1.00 97.75 89 ASP A CA 1
ATOM 719 C C . ASP A 1 89 ? 4.365 -12.535 2.911 1.00 97.75 89 ASP A C 1
ATOM 721 O O . ASP A 1 89 ? 4.685 -11.448 3.398 1.00 97.75 89 ASP A O 1
ATOM 725 N N . ALA A 1 90 ? 3.802 -12.619 1.707 1.00 97.75 90 ALA A N 1
ATOM 726 C CA . ALA A 1 90 ? 3.560 -11.458 0.862 1.00 97.75 90 ALA A CA 1
ATOM 727 C C . ALA A 1 90 ? 2.550 -10.464 1.472 1.00 97.75 90 ALA A C 1
ATOM 729 O O . ALA A 1 90 ? 2.658 -9.266 1.207 1.00 97.75 90 ALA A O 1
ATOM 730 N N . GLN A 1 91 ? 1.601 -10.912 2.304 1.00 96.75 91 GLN A N 1
ATOM 731 C CA . GLN A 1 91 ? 0.676 -9.996 2.986 1.00 96.75 91 GLN A CA 1
ATOM 732 C C . GLN A 1 91 ? 1.407 -9.145 4.033 1.00 96.75 91 GLN A C 1
ATOM 734 O O . GLN A 1 91 ? 1.212 -7.930 4.078 1.00 96.75 91 GLN A O 1
ATOM 739 N N . THR A 1 92 ? 2.341 -9.737 4.783 1.00 97.38 92 THR A N 1
ATOM 740 C CA . THR A 1 92 ? 3.293 -8.999 5.633 1.00 97.38 92 THR A CA 1
ATOM 741 C C . THR A 1 92 ? 4.067 -7.959 4.815 1.00 97.38 92 THR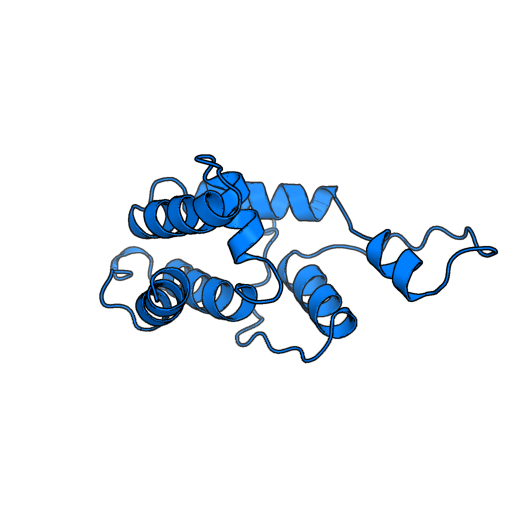 A C 1
ATOM 743 O O . THR A 1 92 ? 4.213 -6.810 5.232 1.00 97.38 92 THR A O 1
ATOM 746 N N . GLY A 1 93 ? 4.514 -8.334 3.615 1.00 98.38 93 GLY A N 1
ATOM 747 C CA . GLY A 1 93 ? 5.156 -7.425 2.669 1.00 98.38 93 GLY A CA 1
ATOM 748 C C . GLY A 1 93 ? 4.293 -6.221 2.296 1.00 98.38 93 GLY A C 1
ATOM 749 O O . GLY A 1 93 ? 4.767 -5.088 2.343 1.00 98.38 93 GLY A O 1
ATOM 750 N N . LEU A 1 94 ? 3.016 -6.443 1.975 1.00 98.50 94 LEU A N 1
ATOM 751 C CA . LEU A 1 94 ? 2.059 -5.368 1.700 1.00 98.50 94 LEU A CA 1
ATOM 752 C C . LEU A 1 94 ? 1.914 -4.411 2.895 1.00 98.50 94 LEU A C 1
ATOM 754 O O . LEU A 1 94 ? 1.952 -3.197 2.697 1.00 98.50 94 LEU A O 1
ATOM 758 N N . CYS A 1 95 ? 1.818 -4.927 4.124 1.00 97.38 95 CYS A N 1
ATOM 759 C CA . CYS A 1 95 ? 1.772 -4.090 5.328 1.00 97.38 95 CYS A CA 1
ATOM 760 C C . CYS A 1 95 ? 3.013 -3.189 5.447 1.00 97.38 95 CYS A C 1
ATOM 762 O O . CYS A 1 95 ? 2.893 -2.003 5.742 1.00 97.38 95 CYS A O 1
ATOM 764 N N . ILE A 1 96 ? 4.203 -3.720 5.150 1.00 98.00 96 ILE A N 1
ATOM 765 C CA . ILE A 1 96 ? 5.460 -2.954 5.168 1.00 98.00 96 ILE A CA 1
ATOM 766 C C . ILE A 1 96 ? 5.497 -1.901 4.053 1.00 98.00 96 ILE A C 1
ATOM 768 O O . ILE A 1 96 ? 6.035 -0.809 4.248 1.00 98.00 96 ILE A O 1
ATOM 772 N N . LEU A 1 97 ? 4.920 -2.186 2.884 1.00 98.44 97 LEU A N 1
ATOM 773 C CA . LEU A 1 97 ? 4.826 -1.212 1.792 1.00 98.44 97 LEU A CA 1
ATOM 774 C C . LEU A 1 97 ? 3.830 -0.080 2.075 1.00 98.44 97 LEU A C 1
ATOM 776 O O . LEU A 1 97 ? 3.985 1.003 1.518 1.00 98.44 97 LEU A O 1
ATOM 780 N N . LEU A 1 98 ? 2.852 -0.302 2.954 1.00 97.69 98 LEU A N 1
ATOM 781 C CA . LEU A 1 98 ? 1.930 0.730 3.437 1.00 97.69 98 LEU A CA 1
ATOM 782 C C . LEU A 1 98 ? 2.443 1.480 4.675 1.00 97.69 98 LEU A C 1
ATOM 784 O O . LEU A 1 98 ? 1.808 2.444 5.096 1.00 97.69 98 LEU A O 1
ATOM 788 N N . ALA A 1 99 ? 3.585 1.075 5.235 1.00 96.56 99 ALA A N 1
ATOM 789 C CA . ALA A 1 99 ? 4.210 1.767 6.353 1.00 96.56 99 ALA A CA 1
ATOM 790 C C . ALA A 1 99 ? 4.778 3.138 5.943 1.00 96.56 99 ALA A C 1
ATOM 792 O O . ALA A 1 99 ? 5.047 3.395 4.764 1.00 96.56 99 ALA A O 1
ATOM 793 N N . TYR A 1 100 ? 5.019 3.984 6.950 1.00 96.62 100 TYR A N 1
ATOM 794 C CA . TYR A 1 100 ? 5.443 5.384 6.833 1.00 96.62 100 TYR A CA 1
ATOM 795 C C . TYR A 1 100 ? 6.502 5.641 5.751 1.00 96.62 100 TYR A C 1
ATOM 797 O O . TYR A 1 100 ? 6.357 6.548 4.939 1.00 96.62 100 TYR A O 1
ATOM 805 N N . ASP A 1 101 ? 7.559 4.839 5.678 1.00 95.88 101 ASP A N 1
ATOM 806 C CA . ASP A 1 101 ? 8.638 5.120 4.731 1.00 95.88 101 ASP A CA 1
ATOM 807 C C . ASP A 1 101 ? 8.258 4.802 3.276 1.00 95.88 101 ASP A C 1
ATOM 809 O O . ASP A 1 101 ? 8.786 5.409 2.340 1.00 95.88 101 ASP A O 1
ATOM 813 N N . ASN A 1 102 ? 7.394 3.813 3.052 1.00 97.75 102 ASN A N 1
ATOM 814 C CA . ASN A 1 102 ? 7.172 3.206 1.735 1.00 97.75 102 ASN A CA 1
ATOM 815 C C . ASN A 1 102 ? 5.867 3.645 1.075 1.00 97.75 102 ASN A C 1
ATOM 817 O O . ASN A 1 102 ? 5.795 3.666 -0.158 1.00 97.75 102 ASN A O 1
ATOM 821 N N . LEU A 1 103 ? 4.875 4.039 1.875 1.00 98.31 103 LEU A N 1
ATOM 822 C CA . LEU A 1 103 ? 3.530 4.367 1.419 1.00 98.31 103 LEU A CA 1
ATOM 823 C C . LEU A 1 103 ? 3.485 5.355 0.238 1.00 98.31 103 LEU A C 1
ATOM 825 O O . LEU A 1 103 ? 2.722 5.077 -0.686 1.00 98.31 103 LEU A O 1
ATOM 829 N N . PRO A 1 104 ? 4.284 6.443 0.162 1.00 98.12 104 PRO A N 1
ATOM 830 C CA . PRO A 1 104 ? 4.181 7.382 -0.952 1.00 98.12 1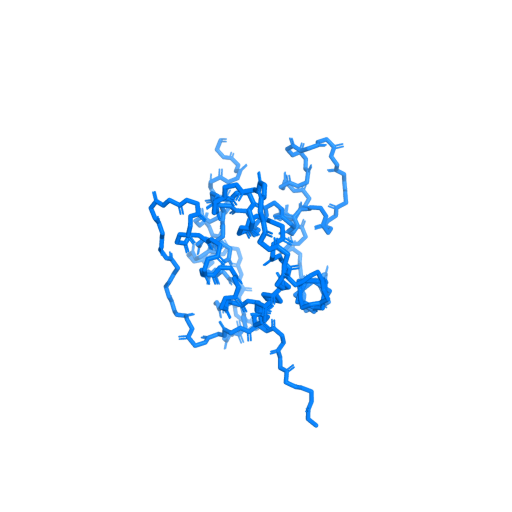04 PRO A CA 1
ATOM 831 C C . PRO A 1 104 ? 4.574 6.735 -2.285 1.00 98.12 104 PRO A C 1
ATOM 833 O O . PRO A 1 104 ? 3.915 6.933 -3.307 1.00 98.12 104 PRO A O 1
ATOM 836 N N . LEU A 1 105 ? 5.629 5.915 -2.267 1.00 98.31 105 LEU A N 1
ATOM 837 C CA . LEU A 1 105 ? 6.134 5.220 -3.449 1.00 98.31 105 LEU A CA 1
ATOM 838 C C . LEU A 1 105 ? 5.225 4.056 -3.844 1.00 98.31 105 LEU A C 1
ATOM 840 O O . LEU A 1 105 ? 4.935 3.874 -5.026 1.00 98.31 105 LEU A O 1
ATOM 844 N N . PHE A 1 106 ? 4.741 3.296 -2.858 1.00 98.44 106 PHE A N 1
ATOM 845 C CA . PHE A 1 106 ? 3.794 2.215 -3.098 1.00 98.44 106 PHE A CA 1
ATOM 846 C C . PHE A 1 106 ? 2.472 2.736 -3.657 1.00 98.44 106 PHE A C 1
ATOM 848 O O . PHE A 1 106 ? 1.992 2.208 -4.656 1.00 98.44 106 PHE A O 1
ATOM 855 N N . HIS A 1 107 ? 1.918 3.804 -3.082 1.00 98.31 107 HIS A N 1
ATOM 856 C CA . HIS A 1 107 ? 0.701 4.436 -3.579 1.00 98.31 107 HIS A CA 1
ATOM 857 C C . HIS A 1 107 ? 0.864 4.908 -5.031 1.00 98.31 107 HIS A C 1
ATOM 859 O O . HIS A 1 107 ? 0.046 4.562 -5.880 1.00 98.31 107 HIS A O 1
ATOM 865 N N . ALA A 1 108 ? 1.955 5.613 -5.355 1.00 97.88 108 ALA A N 1
ATOM 866 C CA . ALA A 1 108 ? 2.224 6.058 -6.724 1.00 97.88 108 ALA A CA 1
ATOM 867 C C . ALA A 1 108 ? 2.325 4.883 -7.715 1.00 97.88 108 ALA A C 1
ATOM 869 O O . ALA A 1 108 ? 1.783 4.942 -8.822 1.00 97.88 108 ALA A O 1
ATOM 870 N N . MET A 1 109 ? 2.993 3.797 -7.315 1.00 97.75 109 MET A N 1
ATOM 871 C CA . MET A 1 109 ? 3.082 2.573 -8.109 1.00 97.75 109 MET A CA 1
ATOM 872 C C . MET A 1 109 ? 1.712 1.913 -8.295 1.00 97.75 109 MET A C 1
ATOM 874 O O . MET A 1 109 ? 1.372 1.508 -9.407 1.00 97.75 109 MET A O 1
ATOM 878 N N . PHE A 1 110 ? 0.921 1.818 -7.229 1.00 97.94 110 PHE A N 1
ATOM 879 C CA . PHE A 1 110 ? -0.390 1.185 -7.257 1.00 97.94 110 PHE A CA 1
ATOM 880 C C . PHE A 1 110 ? -1.385 1.973 -8.117 1.00 97.94 110 PHE A C 1
ATOM 882 O O . PHE A 1 110 ? -2.069 1.377 -8.945 1.00 97.94 110 PHE A O 1
ATOM 889 N N . CYS A 1 111 ? -1.397 3.305 -8.021 1.00 97.12 111 CYS A N 1
ATOM 890 C CA . CYS A 1 111 ? -2.179 4.171 -8.905 1.00 97.12 111 CYS A CA 1
ATOM 891 C C . CYS A 1 111 ? -1.790 3.988 -10.378 1.00 97.12 111 CYS A C 1
ATOM 893 O O . CYS A 1 111 ? -2.668 3.857 -11.230 1.00 97.12 111 CYS A O 1
ATOM 895 N N . ALA A 1 112 ? -0.490 3.923 -10.687 1.00 96.81 112 ALA A N 1
ATOM 896 C CA . ALA A 1 112 ? -0.023 3.688 -12.053 1.00 96.81 112 ALA A CA 1
ATOM 897 C C . ALA A 1 112 ? -0.473 2.324 -12.600 1.00 96.81 112 ALA A C 1
ATOM 899 O O . ALA A 1 112 ? -0.920 2.239 -13.741 1.00 96.81 112 ALA A O 1
ATOM 900 N N . TYR A 1 113 ? -0.402 1.274 -11.778 1.00 97.50 113 TYR A N 1
ATOM 901 C CA . TYR A 1 113 ? -0.901 -0.050 -12.142 1.00 97.50 113 TYR A CA 1
ATOM 902 C C . TYR A 1 113 ? -2.413 -0.043 -12.393 1.00 97.50 113 TYR A C 1
ATOM 904 O O . TYR A 1 113 ? -2.874 -0.550 -13.410 1.00 97.50 113 TYR A O 1
ATOM 912 N N . MET A 1 114 ? -3.192 0.568 -11.498 1.00 95.88 114 MET A N 1
ATOM 913 C CA . MET A 1 114 ? -4.653 0.605 -11.613 1.00 95.88 114 MET A CA 1
ATOM 914 C C . MET A 1 114 ? -5.144 1.461 -12.788 1.00 95.88 114 MET A C 1
ATOM 916 O O . MET A 1 114 ? -6.237 1.213 -13.293 1.00 95.88 114 MET A O 1
ATOM 920 N N . ALA A 1 115 ? -4.348 2.432 -13.247 1.00 95.31 115 ALA A N 1
ATOM 921 C CA . ALA A 1 115 ? -4.669 3.263 -14.404 1.00 95.31 115 ALA A CA 1
ATOM 922 C C . ALA A 1 115 ? -4.466 2.549 -15.756 1.00 95.31 115 ALA A C 1
ATOM 924 O O . ALA A 1 115 ? -5.225 2.809 -16.689 1.00 95.31 115 ALA A O 1
ATOM 925 N N . ASP A 1 116 ? -3.458 1.678 -15.882 1.00 94.56 116 ASP A N 1
ATOM 926 C CA . ASP A 1 116 ? -3.115 0.986 -17.137 1.00 94.56 116 ASP A CA 1
ATOM 927 C C . ASP A 1 116 ? -2.436 -0.369 -16.849 1.00 94.56 116 ASP A C 1
ATOM 929 O O . ASP A 1 116 ? -1.215 -0.519 -16.953 1.00 94.56 116 ASP A O 1
ATOM 933 N N . GLN A 1 117 ? -3.239 -1.363 -16.445 1.00 93.44 117 GLN A N 1
ATOM 934 C CA . GLN A 1 117 ? -2.738 -2.678 -16.013 1.00 93.44 117 GLN A CA 1
ATOM 935 C C . GLN A 1 117 ? -1.949 -3.402 -17.111 1.00 93.44 117 GLN A C 1
ATOM 937 O O . GLN A 1 117 ? -0.930 -4.022 -16.817 1.00 93.44 117 GLN A O 1
ATOM 942 N N . ASP A 1 118 ? -2.387 -3.296 -18.368 1.00 91.31 118 ASP A N 1
ATOM 943 C CA . ASP A 1 118 ? -1.791 -4.020 -19.499 1.00 91.31 118 ASP A CA 1
ATOM 944 C C . ASP A 1 118 ? -0.399 -3.494 -19.876 1.00 91.31 118 ASP A C 1
ATOM 946 O O . ASP A 1 118 ? 0.413 -4.216 -20.459 1.00 91.31 118 ASP A O 1
ATOM 950 N N . ARG A 1 119 ? -0.112 -2.223 -19.571 1.00 92.69 119 ARG A N 1
ATOM 951 C CA . ARG A 1 119 ? 1.157 -1.565 -19.925 1.00 92.69 119 ARG A CA 1
ATOM 952 C C . ARG A 1 119 ? 2.082 -1.373 -18.731 1.00 92.69 119 ARG A C 1
ATOM 954 O O . ARG A 1 119 ? 3.229 -0.946 -18.910 1.00 92.69 119 ARG A O 1
ATOM 961 N N . PHE A 1 120 ? 1.621 -1.702 -17.529 1.00 96.75 120 PHE A N 1
ATOM 962 C CA . PHE A 1 120 ? 2.442 -1.661 -16.334 1.00 96.75 120 PHE A CA 1
ATOM 963 C C . PHE A 1 120 ? 3.547 -2.728 -16.403 1.00 96.75 120 PHE A C 1
ATOM 965 O O . PHE A 1 120 ? 3.291 -3.917 -16.569 1.00 96.75 120 PHE A O 1
ATOM 972 N N . SER A 1 121 ? 4.804 -2.298 -16.304 1.00 97.25 121 SER A N 1
ATOM 973 C CA . SER A 1 121 ? 5.981 -3.162 -16.457 1.00 97.25 121 SER A CA 1
ATOM 974 C C . SER A 1 121 ? 7.129 -2.715 -15.552 1.00 97.25 121 SER A C 1
ATOM 976 O O . SER A 1 121 ? 7.077 -1.657 -14.922 1.00 97.25 121 SER A O 1
ATOM 978 N N . ASP A 1 122 ? 8.204 -3.498 -15.529 1.00 97.19 122 ASP A N 1
ATOM 979 C CA . ASP A 1 122 ? 9.443 -3.238 -14.785 1.00 97.19 122 ASP A CA 1
ATOM 980 C C . ASP A 1 122 ? 10.212 -1.996 -15.280 1.00 97.19 122 ASP A C 1
ATOM 982 O O . ASP A 1 122 ? 11.140 -1.497 -14.634 1.00 97.19 122 ASP A O 1
ATOM 986 N N . THR A 1 123 ? 9.813 -1.453 -16.429 1.00 97.25 123 THR A N 1
ATOM 987 C CA . THR A 1 123 ? 10.340 -0.194 -16.958 1.00 97.25 123 THR A CA 1
ATOM 988 C C . THR A 1 123 ? 9.609 1.044 -16.442 1.00 97.25 123 THR A C 1
ATOM 990 O O . THR A 1 123 ? 10.119 2.157 -16.596 1.00 97.25 123 THR A O 1
ATOM 993 N N . HIS A 1 124 ? 8.445 0.873 -15.806 1.00 97.88 124 HIS A N 1
ATOM 994 C CA . HIS A 1 124 ? 7.630 1.984 -15.331 1.00 97.88 124 HIS A CA 1
ATOM 995 C C . HIS A 1 124 ? 8.348 2.758 -14.218 1.00 97.88 124 HIS A C 1
ATOM 997 O O . HIS A 1 124 ? 8.854 2.169 -13.261 1.00 97.88 124 HIS A O 1
ATOM 1003 N N . HIS A 1 125 ? 8.351 4.092 -14.309 1.00 97.44 125 HIS A N 1
ATOM 1004 C CA . HIS A 1 125 ? 9.070 4.951 -13.361 1.00 97.44 125 HIS A CA 1
ATOM 1005 C C . HIS A 1 125 ? 8.665 4.680 -11.905 1.00 97.44 125 HIS A C 1
ATOM 1007 O O . HIS A 1 125 ? 9.530 4.447 -11.071 1.00 97.44 125 HIS A O 1
ATOM 1013 N N . ALA A 1 126 ? 7.360 4.620 -11.615 1.00 97.31 126 ALA A N 1
ATOM 1014 C CA . ALA A 1 126 ? 6.870 4.370 -10.258 1.00 97.31 126 ALA A CA 1
ATOM 1015 C C . ALA A 1 126 ? 7.309 3.008 -9.679 1.00 97.31 126 ALA A C 1
ATOM 1017 O O . ALA A 1 126 ? 7.612 2.927 -8.492 1.00 97.31 126 ALA A O 1
ATOM 1018 N N . TYR A 1 127 ? 7.401 1.959 -10.512 1.00 98.38 127 TYR A N 1
ATOM 1019 C CA . TYR A 1 127 ? 7.936 0.664 -10.079 1.00 98.38 127 TYR A CA 1
ATOM 1020 C C . TYR A 1 127 ? 9.421 0.780 -9.737 1.00 98.38 127 TYR A C 1
ATOM 1022 O O . TYR A 1 127 ? 9.829 0.383 -8.650 1.00 98.38 127 TYR A O 1
ATOM 1030 N N . ARG A 1 128 ? 10.218 1.370 -10.638 1.00 98.38 128 ARG A N 1
ATOM 1031 C CA . ARG A 1 128 ? 11.666 1.531 -10.446 1.00 98.38 128 ARG A CA 1
ATOM 1032 C C . ARG A 1 128 ? 11.996 2.338 -9.201 1.00 98.38 128 ARG A C 1
ATOM 1034 O O . ARG A 1 128 ? 12.848 1.919 -8.438 1.00 98.38 128 ARG A O 1
ATOM 1041 N N . THR A 1 129 ? 11.279 3.429 -8.942 1.00 98.12 129 THR A N 1
ATOM 1042 C CA . THR A 1 129 ? 11.522 4.255 -7.753 1.00 98.12 129 THR A CA 1
ATOM 1043 C C . THR A 1 129 ? 11.320 3.468 -6.454 1.00 98.12 129 THR A C 1
ATOM 1045 O O . THR A 1 129 ? 12.145 3.568 -5.547 1.00 98.12 129 THR A O 1
ATOM 1048 N N . LEU A 1 130 ? 10.251 2.667 -6.349 1.00 98.44 130 LEU A N 1
ATOM 1049 C CA . LEU A 1 130 ? 10.041 1.815 -5.175 1.00 98.44 130 LEU A CA 1
ATOM 1050 C C . LEU A 1 130 ? 11.061 0.671 -5.122 1.00 98.44 130 LEU A C 1
ATOM 1052 O O . LEU A 1 130 ? 11.637 0.408 -4.070 1.00 98.44 130 LEU A O 1
ATOM 1056 N N . HIS A 1 131 ? 11.305 0.012 -6.251 1.00 98.56 131 HIS A N 1
ATOM 1057 C CA . HIS A 1 131 ? 12.275 -1.070 -6.359 1.00 98.56 131 HIS A CA 1
ATOM 1058 C C . HIS A 1 131 ? 13.675 -0.615 -5.920 1.00 98.56 131 HIS A C 1
ATOM 1060 O O . HIS A 1 131 ? 14.255 -1.202 -5.013 1.00 98.56 131 HIS A O 1
ATOM 1066 N N . ASP A 1 132 ? 14.197 0.467 -6.488 1.00 98.19 132 ASP A N 1
ATOM 1067 C CA . ASP A 1 132 ? 15.536 0.972 -6.180 1.00 98.19 132 ASP A CA 1
ATOM 1068 C C . ASP A 1 132 ? 15.686 1.300 -4.692 1.00 98.19 132 ASP A C 1
ATOM 1070 O O . ASP A 1 132 ? 16.731 1.026 -4.114 1.00 98.19 132 ASP A O 1
ATOM 1074 N N . LYS A 1 133 ? 14.624 1.790 -4.040 1.00 97.81 133 LYS A N 1
ATOM 1075 C CA . LYS A 1 133 ? 14.615 2.008 -2.589 1.00 97.81 133 LYS A CA 1
ATOM 1076 C C . LYS A 1 133 ? 14.676 0.704 -1.783 1.00 97.81 133 LYS A C 1
ATOM 1078 O O . LYS A 1 133 ? 15.364 0.647 -0.771 1.00 97.81 133 LYS A O 1
ATOM 1083 N N . LEU A 1 134 ? 13.923 -0.329 -2.164 1.00 97.62 134 LEU A N 1
ATOM 1084 C CA . LEU A 1 134 ? 13.885 -1.589 -1.404 1.00 97.62 134 LEU A CA 1
ATOM 1085 C C . LEU A 1 134 ? 15.148 -2.437 -1.610 1.00 97.62 134 LEU A C 1
ATOM 1087 O O . LEU A 1 134 ? 15.451 -3.293 -0.779 1.00 97.62 134 LEU A O 1
ATOM 1091 N N . PHE A 1 135 ? 15.850 -2.250 -2.726 1.00 96.69 135 PHE A N 1
ATOM 1092 C CA . PHE A 1 135 ? 17.002 -3.062 -3.124 1.00 96.69 135 PHE A CA 1
ATOM 1093 C C . PHE A 1 135 ? 18.348 -2.324 -3.065 1.00 96.69 135 PHE A C 1
ATOM 1095 O O . PHE A 1 135 ? 19.359 -2.920 -3.441 1.00 96.69 135 PHE A O 1
ATOM 1102 N N . SER A 1 136 ? 18.370 -1.077 -2.584 1.00 89.69 136 SER A N 1
ATOM 1103 C CA . SER A 1 136 ? 19.601 -0.338 -2.266 1.00 89.69 136 SER A CA 1
ATOM 1104 C C . SER A 1 136 ? 20.320 -0.869 -1.033 1.00 89.69 136 SER A C 1
ATOM 1106 O O . SER A 1 136 ? 19.615 -1.293 -0.088 1.00 89.69 136 SER A O 1
#